Protein AF-A0A5B7T1N9-F1 (afdb_monomer_lite)

Radius of gyration: 16.82 Å; chains: 1; bounding box: 36×15×45 Å

Sequence (68 aa):
MENNLNIKATISGLQFIVDKLSSRKRPSKGDIEILEVAKAHLETLKQSQVKQTINSMPAYTHIKEAIK

Structure (mmCIF, N/CA/C/O backbone):
data_AF-A0A5B7T1N9-F1
#
_entry.id   AF-A0A5B7T1N9-F1
#
loop_
_atom_site.group_PDB
_atom_site.id
_atom_site.type_symbol
_atom_site.label_atom_id
_atom_site.label_alt_id
_atom_site.label_comp_id
_atom_site.label_asym_id
_atom_site.label_entity_id
_atom_site.label_seq_id
_atom_site.pdbx_PDB_ins_code
_atom_site.Cartn_x
_atom_site.Cartn_y
_atom_site.Cartn_z
_atom_site.occupancy
_atom_site.B_iso_or_equiv
_atom_site.auth_seq_id
_atom_site.auth_comp_id
_atom_site.auth_asym_id
_atom_site.auth_atom_id
_atom_site.pdbx_PDB_model_num
ATOM 1 N N . MET A 1 1 ? -21.277 8.100 2.825 1.00 48.62 1 MET A N 1
ATOM 2 C CA . MET A 1 1 ? -20.613 6.782 2.647 1.00 48.62 1 MET A CA 1
ATOM 3 C C . MET A 1 1 ? -19.523 6.785 1.559 1.00 48.62 1 MET A C 1
ATOM 5 O O . MET A 1 1 ? -18.874 5.763 1.376 1.00 48.62 1 MET A O 1
ATOM 9 N N . GLU A 1 2 ? -19.247 7.909 0.884 1.00 47.53 2 GLU A N 1
ATOM 10 C CA . GLU A 1 2 ? -18.353 7.961 -0.292 1.00 47.53 2 GLU A CA 1
ATOM 11 C C . GLU A 1 2 ? -16.851 7.822 0.010 1.00 47.53 2 GLU A C 1
ATOM 13 O O . GLU A 1 2 ? -16.112 7.272 -0.805 1.00 47.53 2 GLU A O 1
ATOM 18 N N . ASN A 1 3 ? -16.388 8.207 1.206 1.00 55.19 3 ASN A N 1
ATOM 19 C CA . ASN A 1 3 ? -14.962 8.115 1.555 1.00 55.19 3 ASN A CA 1
ATOM 20 C C . ASN A 1 3 ? -14.409 6.680 1.519 1.00 55.19 3 ASN A C 1
ATOM 22 O O . ASN A 1 3 ? -13.242 6.478 1.195 1.00 55.19 3 ASN A O 1
ATOM 26 N N . ASN A 1 4 ? -15.234 5.672 1.814 1.00 56.81 4 ASN A N 1
ATOM 27 C CA . ASN A 1 4 ? -14.765 4.289 1.914 1.00 56.81 4 ASN A CA 1
ATOM 28 C C . ASN A 1 4 ? -14.594 3.615 0.539 1.00 56.81 4 ASN A C 1
ATOM 30 O O . ASN A 1 4 ? -13.737 2.747 0.373 1.00 56.81 4 ASN A O 1
ATOM 34 N N . LEU A 1 5 ? -15.379 4.034 -0.462 1.00 59.75 5 LEU A N 1
ATOM 35 C CA . LEU A 1 5 ? -15.241 3.553 -1.841 1.00 59.75 5 LEU A CA 1
ATOM 36 C C . LEU A 1 5 ? -13.962 4.108 -2.485 1.00 59.75 5 LEU A C 1
ATOM 38 O O . LEU A 1 5 ? -13.199 3.351 -3.089 1.00 59.75 5 LEU A O 1
ATOM 42 N N . ASN A 1 6 ? -13.676 5.393 -2.258 1.00 73.75 6 ASN A N 1
ATOM 43 C CA . ASN A 1 6 ? -12.472 6.049 -2.771 1.00 73.75 6 ASN A CA 1
ATOM 44 C C . ASN A 1 6 ? -11.185 5.481 -2.157 1.00 73.75 6 ASN A C 1
ATOM 46 O O . ASN A 1 6 ? -10.193 5.318 -2.869 1.00 73.75 6 ASN A O 1
ATOM 50 N N . ILE A 1 7 ? -11.197 5.097 -0.874 1.00 80.06 7 ILE A N 1
ATOM 51 C CA . ILE A 1 7 ? -10.035 4.470 -0.221 1.00 80.06 7 ILE A CA 1
ATOM 52 C C . ILE A 1 7 ? -9.747 3.087 -0.821 1.00 80.06 7 ILE A C 1
ATOM 54 O O . ILE A 1 7 ? -8.600 2.802 -1.158 1.00 80.06 7 ILE A O 1
ATOM 58 N N . LYS A 1 8 ? -10.766 2.241 -1.031 1.00 83.44 8 LYS A N 1
ATOM 59 C CA . LYS A 1 8 ? -10.576 0.906 -1.634 1.00 83.44 8 LYS A CA 1
ATOM 60 C C . LYS A 1 8 ? -10.056 0.975 -3.073 1.00 83.44 8 LYS A C 1
ATOM 62 O O . LYS A 1 8 ? -9.157 0.211 -3.436 1.00 83.44 8 LYS A O 1
ATOM 67 N N . ALA A 1 9 ? -10.592 1.893 -3.879 1.00 85.38 9 ALA A N 1
ATOM 68 C CA . ALA A 1 9 ? -10.123 2.117 -5.246 1.00 85.38 9 ALA A CA 1
ATOM 69 C C . ALA A 1 9 ? -8.667 2.614 -5.264 1.00 85.38 9 ALA A C 1
ATOM 71 O O . ALA A 1 9 ? -7.837 2.071 -5.992 1.00 85.38 9 ALA A O 1
ATOM 72 N N . THR A 1 10 ? -8.334 3.570 -4.392 1.00 86.81 10 THR A N 1
ATOM 73 C CA . THR A 1 10 ? -6.967 4.094 -4.241 1.00 86.81 10 THR A CA 1
ATOM 74 C C . THR A 1 10 ? -5.982 3.011 -3.797 1.00 86.81 10 THR A C 1
ATOM 76 O O . THR A 1 10 ? -4.907 2.891 -4.382 1.00 86.81 10 THR A O 1
ATOM 79 N N . ILE A 1 11 ? -6.349 2.170 -2.820 1.00 90.38 11 ILE A N 1
ATOM 80 C CA . ILE A 1 11 ? -5.524 1.027 -2.392 1.00 90.38 11 ILE A CA 1
ATOM 81 C C . ILE A 1 11 ? -5.266 0.086 -3.571 1.00 90.38 11 ILE A C 1
ATOM 83 O O . ILE A 1 11 ? -4.127 -0.321 -3.780 1.00 90.38 11 ILE A O 1
ATOM 87 N N . SER A 1 12 ? -6.294 -0.224 -4.364 1.00 91.06 12 SER A N 1
ATOM 88 C CA . SER A 1 12 ? -6.162 -1.119 -5.522 1.00 91.06 12 SER A CA 1
ATOM 89 C C . SER A 1 12 ? -5.229 -0.538 -6.593 1.00 91.06 12 SER A C 1
ATOM 91 O O . SER A 1 12 ? -4.366 -1.248 -7.107 1.00 91.06 12 SER A O 1
ATOM 93 N N . GLY A 1 13 ? -5.345 0.762 -6.888 1.00 93.19 13 GLY A N 1
ATOM 94 C CA . GLY A 1 13 ? -4.459 1.455 -7.828 1.00 93.19 13 GLY A CA 1
ATOM 95 C C . GLY A 1 13 ? -3.002 1.497 -7.357 1.00 93.19 13 GLY A C 1
ATOM 96 O O . GLY A 1 13 ? -2.093 1.190 -8.126 1.00 93.19 13 GLY A O 1
ATOM 97 N N . LEU A 1 14 ? -2.770 1.806 -6.077 1.00 92.81 14 LEU A N 1
ATOM 98 C CA . LEU A 1 14 ? -1.427 1.793 -5.489 1.00 92.81 14 LEU A CA 1
ATOM 99 C C . LEU A 1 14 ? -0.823 0.384 -5.466 1.00 92.81 14 LEU A C 1
ATOM 101 O O . LEU A 1 14 ? 0.353 0.228 -5.784 1.00 92.81 14 LEU A O 1
ATOM 105 N N . GLN A 1 15 ? -1.618 -0.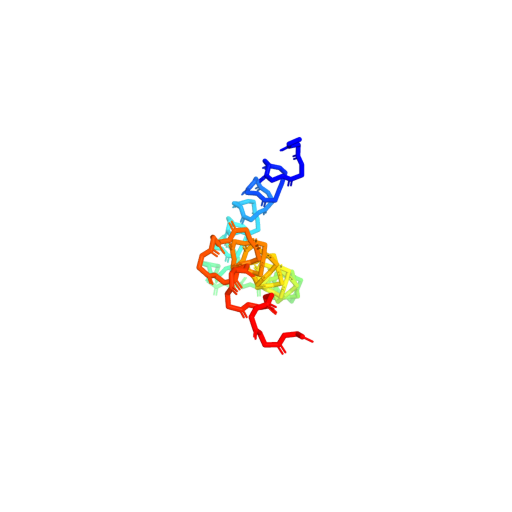644 -5.153 1.00 94.06 15 GLN A N 1
ATOM 106 C CA . GLN A 1 15 ? -1.174 -2.040 -5.176 1.00 94.06 15 GLN A CA 1
ATOM 107 C C . GLN A 1 15 ? -0.723 -2.439 -6.590 1.00 94.06 15 GLN A C 1
ATOM 109 O O . GLN A 1 15 ? 0.368 -2.977 -6.752 1.00 94.06 15 GLN A O 1
ATOM 114 N N . PHE A 1 16 ? -1.488 -2.066 -7.622 1.00 94.75 16 PHE A N 1
ATOM 115 C CA . PHE A 1 16 ? -1.105 -2.295 -9.017 1.00 94.75 16 PHE A CA 1
ATOM 116 C C . PHE A 1 16 ? 0.225 -1.622 -9.387 1.00 94.75 16 PHE A C 1
ATOM 118 O O . PHE A 1 16 ? 1.068 -2.245 -10.034 1.00 94.75 16 PHE A O 1
ATOM 125 N N . ILE A 1 17 ? 0.438 -0.367 -8.974 1.00 93.12 17 ILE A N 1
ATOM 126 C CA . ILE A 1 17 ? 1.700 0.351 -9.216 1.00 93.12 17 ILE A CA 1
ATOM 127 C C . ILE A 1 17 ? 2.862 -0.373 -8.528 1.00 93.12 17 ILE A C 1
ATOM 129 O O . ILE A 1 17 ? 3.888 -0.621 -9.162 1.00 93.12 17 ILE A O 1
ATOM 133 N N . VAL A 1 18 ? 2.689 -0.765 -7.262 1.00 94.94 18 VAL A N 1
ATOM 134 C CA . VAL A 1 18 ? 3.696 -1.516 -6.502 1.00 94.94 18 VAL A CA 1
ATOM 135 C C . VAL A 1 18 ? 4.047 -2.824 -7.208 1.00 94.94 18 VAL A C 1
ATOM 137 O O . VAL A 1 18 ? 5.231 -3.099 -7.407 1.00 94.94 18 VAL A O 1
ATOM 140 N N . ASP A 1 19 ? 3.056 -3.598 -7.644 1.00 94.56 19 ASP A N 1
ATOM 141 C CA . ASP A 1 19 ? 3.267 -4.888 -8.307 1.00 94.56 19 ASP A CA 1
ATOM 142 C C . ASP A 1 19 ? 3.960 -4.712 -9.671 1.00 94.56 19 ASP A C 1
ATOM 144 O O . ASP A 1 19 ? 4.895 -5.443 -10.026 1.00 94.56 19 ASP A O 1
ATOM 148 N N . LYS A 1 20 ? 3.554 -3.693 -10.439 1.00 94.50 20 LYS A N 1
ATOM 149 C CA . LYS A 1 20 ? 4.157 -3.373 -11.740 1.00 94.50 20 LYS A CA 1
ATOM 150 C C . LYS A 1 20 ? 5.598 -2.904 -11.628 1.00 94.50 20 LYS A C 1
ATOM 152 O O . LYS A 1 20 ? 6.409 -3.297 -12.461 1.00 94.50 20 LYS A O 1
ATOM 157 N N . LEU A 1 21 ? 5.929 -2.077 -10.641 1.00 94.69 21 LEU A N 1
ATOM 158 C CA . LEU A 1 21 ? 7.293 -1.577 -10.461 1.00 94.69 21 LEU A CA 1
ATOM 159 C C . LEU A 1 21 ? 8.199 -2.626 -9.806 1.00 94.69 21 LEU A C 1
ATOM 161 O O . LEU A 1 21 ? 9.342 -2.778 -10.227 1.00 94.69 21 LEU A O 1
ATOM 165 N N . SER A 1 22 ? 7.676 -3.423 -8.868 1.00 92.69 22 SER A N 1
ATOM 166 C CA . SER A 1 22 ? 8.433 -4.503 -8.212 1.00 92.69 22 SER A CA 1
ATOM 167 C C . SER A 1 22 ? 8.794 -5.648 -9.164 1.00 92.69 22 SER A C 1
ATOM 169 O O . SER A 1 22 ? 9.785 -6.337 -8.945 1.00 92.69 22 SER A O 1
ATOM 171 N N . SER A 1 23 ? 8.017 -5.856 -10.232 1.00 94.69 23 SER A N 1
ATOM 172 C CA . SER A 1 23 ? 8.289 -6.884 -11.249 1.00 94.69 23 SER A CA 1
ATOM 173 C C . SER A 1 23 ? 9.253 -6.431 -12.357 1.00 94.69 23 SER A C 1
ATOM 175 O O . SER A 1 23 ? 9.605 -7.228 -13.234 1.00 94.69 23 SER A O 1
ATOM 177 N N . ARG A 1 24 ? 9.721 -5.173 -12.347 1.00 93.50 24 ARG A N 1
ATOM 178 C CA . ARG A 1 24 ? 10.688 -4.688 -13.343 1.00 93.50 24 ARG A CA 1
ATOM 179 C C . ARG A 1 24 ? 12.069 -5.292 -13.095 1.00 93.50 24 ARG A C 1
ATOM 181 O O . ARG A 1 24 ? 12.645 -5.139 -12.027 1.00 93.50 24 ARG A O 1
ATOM 188 N N . LYS A 1 25 ? 12.658 -5.896 -14.134 1.00 93.31 25 LYS A N 1
ATOM 189 C CA . LYS A 1 25 ? 14.026 -6.456 -14.084 1.00 93.31 25 LYS A CA 1
ATOM 190 C C . LYS A 1 25 ? 15.125 -5.395 -13.948 1.00 93.31 25 LYS A C 1
ATOM 192 O O . LYS A 1 25 ? 16.211 -5.702 -13.473 1.00 93.31 25 LYS A O 1
ATOM 197 N N . ARG A 1 26 ? 14.871 -4.175 -14.429 1.00 93.62 26 ARG A N 1
ATOM 198 C CA . ARG A 1 26 ? 15.791 -3.028 -14.378 1.00 93.62 26 ARG A CA 1
ATOM 199 C C . ARG A 1 26 ? 14.994 -1.755 -14.081 1.00 93.62 26 ARG A C 1
ATOM 201 O O . ARG A 1 26 ? 14.671 -1.026 -15.017 1.00 93.62 26 ARG A O 1
ATOM 208 N N . PRO A 1 27 ? 14.585 -1.536 -12.823 1.00 92.75 27 PRO A N 1
ATOM 209 C CA . PRO A 1 27 ? 13.888 -0.316 -12.452 1.00 92.75 27 PRO A CA 1
ATOM 210 C C . PRO A 1 27 ? 14.838 0.878 -12.586 1.00 92.75 27 PRO A C 1
ATOM 212 O O . PRO A 1 27 ? 16.011 0.808 -12.217 1.00 92.75 27 PRO A O 1
ATOM 215 N N . SER A 1 28 ? 14.332 1.973 -13.143 1.00 95.75 28 SER A N 1
ATOM 216 C CA . SER A 1 28 ? 15.032 3.256 -13.116 1.00 95.75 28 SER A CA 1
ATOM 217 C C . SER A 1 28 ? 15.044 3.833 -11.696 1.00 95.75 28 SER A C 1
ATOM 219 O O . SER A 1 28 ? 14.270 3.412 -10.838 1.00 95.75 28 SER A O 1
ATOM 221 N N . LYS A 1 29 ? 15.878 4.849 -11.443 1.00 95.19 29 LYS A N 1
ATOM 222 C CA . LYS A 1 29 ? 15.848 5.578 -10.164 1.00 95.19 29 LYS A CA 1
ATOM 223 C C . LYS A 1 29 ? 14.447 6.135 -9.860 1.00 95.19 29 LYS A C 1
ATOM 225 O O . LYS A 1 29 ? 13.968 5.980 -8.745 1.00 95.19 29 LYS A O 1
ATOM 230 N N . GLY A 1 30 ? 13.767 6.684 -10.870 1.00 95.06 30 GLY A N 1
ATOM 231 C CA . GLY A 1 30 ? 12.392 7.170 -10.724 1.00 95.06 30 GLY A CA 1
ATOM 232 C C . GLY A 1 30 ? 11.391 6.054 -10.410 1.00 95.06 30 GLY A C 1
ATOM 233 O O . GLY A 1 30 ? 10.500 6.250 -9.593 1.00 95.06 30 GLY A O 1
ATOM 234 N N . ASP A 1 31 ? 11.559 4.858 -10.986 1.00 92.38 31 ASP A N 1
ATOM 235 C CA . ASP A 1 31 ? 10.722 3.701 -10.631 1.00 92.38 31 ASP A CA 1
ATOM 236 C C . ASP A 1 31 ? 10.895 3.310 -9.154 1.00 92.38 31 ASP A C 1
ATOM 238 O O . ASP A 1 31 ? 9.920 2.942 -8.503 1.00 92.38 31 ASP A O 1
ATOM 242 N N . ILE A 1 32 ? 12.120 3.391 -8.622 1.00 95.12 32 ILE A N 1
ATOM 243 C CA . ILE A 1 32 ? 12.408 3.094 -7.211 1.00 95.12 32 ILE A CA 1
ATOM 244 C C . ILE A 1 32 ? 11.748 4.138 -6.304 1.00 95.12 32 ILE A C 1
ATOM 246 O O . ILE A 1 32 ? 11.028 3.760 -5.385 1.00 95.12 32 ILE A O 1
ATOM 250 N N . GLU A 1 33 ? 11.913 5.428 -6.607 1.00 95.12 33 GLU A N 1
ATOM 251 C CA . GLU A 1 33 ? 11.304 6.521 -5.835 1.00 95.12 33 GLU A CA 1
ATOM 252 C C . GLU A 1 33 ? 9.770 6.407 -5.814 1.00 95.12 33 GLU A C 1
ATOM 254 O O . GLU A 1 33 ? 9.142 6.471 -4.756 1.00 95.12 33 GLU A O 1
ATOM 259 N N . ILE A 1 34 ? 9.147 6.153 -6.972 1.00 94.56 34 ILE A N 1
ATOM 260 C CA . ILE A 1 34 ? 7.694 5.953 -7.067 1.00 94.56 34 ILE A CA 1
ATOM 261 C C . ILE A 1 34 ? 7.264 4.710 -6.281 1.00 94.56 34 ILE A C 1
ATOM 263 O O . ILE A 1 34 ? 6.233 4.738 -5.609 1.00 94.56 34 ILE A O 1
ATOM 267 N N . LEU A 1 35 ? 8.035 3.620 -6.337 1.00 94.44 35 LEU A N 1
ATOM 268 C CA . LEU A 1 35 ? 7.737 2.393 -5.602 1.00 94.44 35 LEU A CA 1
ATOM 269 C C . LEU A 1 35 ? 7.769 2.614 -4.084 1.00 94.44 35 LEU A C 1
ATOM 271 O O . LEU A 1 35 ? 6.876 2.131 -3.386 1.00 94.44 35 LEU A O 1
ATOM 275 N N . GLU A 1 36 ? 8.765 3.332 -3.569 1.00 95.00 36 GLU A N 1
ATOM 276 C CA . GLU A 1 36 ? 8.872 3.661 -2.143 1.00 95.00 36 GLU A CA 1
ATOM 277 C C . GLU A 1 36 ? 7.694 4.521 -1.681 1.00 95.00 36 GLU A C 1
ATOM 279 O O . GLU A 1 36 ? 7.013 4.182 -0.709 1.00 95.00 36 GLU A O 1
ATOM 284 N N . VAL A 1 37 ? 7.383 5.576 -2.437 1.00 94.88 37 VAL A N 1
ATOM 285 C CA . VAL A 1 37 ? 6.244 6.457 -2.156 1.00 94.88 37 VAL A CA 1
ATOM 286 C C . VAL A 1 37 ? 4.922 5.685 -2.210 1.00 94.88 37 VAL A C 1
ATOM 288 O O . VAL A 1 37 ? 4.068 5.860 -1.337 1.00 94.88 37 VAL A O 1
ATOM 291 N N . ALA A 1 38 ? 4.736 4.804 -3.196 1.00 92.81 38 ALA A N 1
ATOM 292 C CA . ALA A 1 38 ? 3.522 4.003 -3.326 1.00 92.81 38 ALA A CA 1
ATOM 293 C C . ALA A 1 38 ? 3.357 3.015 -2.160 1.00 92.81 38 ALA A C 1
ATOM 295 O O . ALA A 1 38 ? 2.252 2.880 -1.630 1.00 92.81 38 ALA A O 1
ATOM 296 N N . LYS A 1 39 ? 4.444 2.370 -1.714 1.00 94.25 39 LYS A N 1
ATOM 297 C CA . LYS A 1 39 ? 4.434 1.480 -0.541 1.00 94.25 39 LYS A CA 1
ATOM 298 C C . LYS A 1 39 ? 4.055 2.229 0.737 1.00 94.25 39 LYS A C 1
ATOM 300 O O . LYS A 1 39 ? 3.175 1.764 1.459 1.00 94.25 39 LYS A O 1
ATOM 305 N N . ALA A 1 40 ? 4.652 3.397 0.981 1.00 93.50 40 ALA A N 1
ATOM 306 C CA . ALA A 1 40 ? 4.370 4.204 2.169 1.00 93.50 40 ALA A CA 1
ATOM 307 C C . ALA A 1 40 ? 2.901 4.666 2.230 1.00 93.50 40 ALA A C 1
ATOM 309 O O . ALA A 1 40 ? 2.234 4.543 3.264 1.00 93.50 40 ALA A O 1
ATOM 310 N N . HIS A 1 41 ? 2.356 5.143 1.106 1.00 92.00 41 HIS A N 1
ATOM 311 C CA . HIS A 1 41 ? 0.944 5.525 1.026 1.00 92.00 41 HIS A CA 1
ATOM 312 C C . HIS A 1 41 ? 0.006 4.330 1.216 1.00 92.00 41 HIS A C 1
ATOM 314 O O . HIS A 1 41 ? -0.997 4.439 1.923 1.00 92.00 41 HIS A O 1
ATOM 320 N N . LEU A 1 42 ? 0.332 3.179 0.625 1.00 91.88 42 LEU A N 1
ATOM 321 C CA . LEU A 1 42 ? -0.466 1.963 0.758 1.00 91.88 42 LEU A CA 1
ATOM 322 C C . LEU A 1 42 ? -0.505 1.467 2.210 1.00 91.88 42 LEU A C 1
ATOM 324 O O . LEU A 1 42 ? -1.568 1.073 2.691 1.00 91.88 42 LEU A O 1
ATOM 328 N N . GLU A 1 43 ? 0.616 1.528 2.927 1.00 91.62 43 GLU A N 1
ATOM 329 C CA . GLU A 1 43 ? 0.664 1.196 4.352 1.00 91.62 43 GLU A CA 1
ATOM 330 C C . GLU A 1 43 ? -0.189 2.162 5.183 1.00 91.62 43 GLU A C 1
ATOM 332 O O . GLU A 1 43 ? -1.031 1.725 5.969 1.00 91.62 43 GLU A O 1
ATOM 337 N N . THR A 1 44 ? -0.056 3.467 4.942 1.00 90.12 44 THR A N 1
ATOM 338 C CA . THR A 1 44 ? -0.833 4.506 5.637 1.00 90.12 44 THR A CA 1
ATOM 339 C C . THR A 1 44 ? -2.340 4.303 5.448 1.00 90.12 44 THR A C 1
ATOM 341 O O . THR A 1 44 ? -3.115 4.363 6.408 1.00 90.12 44 THR A O 1
ATOM 344 N N . LEU A 1 45 ? -2.774 4.007 4.220 1.00 87.62 45 LEU A N 1
ATOM 345 C CA . LEU A 1 45 ? -4.180 3.750 3.911 1.00 87.62 45 LEU A CA 1
ATOM 346 C C . LEU A 1 45 ? -4.688 2.463 4.568 1.00 87.62 45 LEU A C 1
AT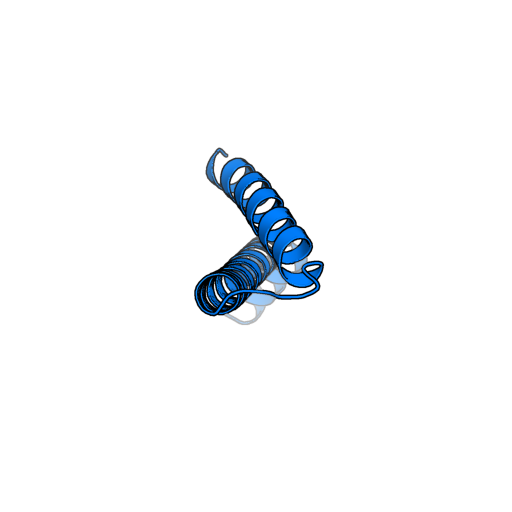OM 348 O O . LEU A 1 45 ? -5.780 2.469 5.139 1.00 87.62 45 LEU A O 1
ATOM 352 N N . LYS A 1 46 ? -3.895 1.383 4.561 1.00 85.94 46 LYS A N 1
ATOM 353 C CA . LYS A 1 46 ? -4.243 0.133 5.257 1.00 85.94 46 LYS A CA 1
ATOM 354 C C . LYS A 1 46 ? -4.379 0.355 6.763 1.00 85.94 46 LYS A C 1
ATOM 356 O O . LYS A 1 46 ? -5.367 -0.082 7.350 1.00 85.94 46 LYS A O 1
ATOM 361 N N . GLN A 1 47 ? -3.452 1.084 7.385 1.00 86.75 47 GLN A N 1
ATOM 362 C CA . GLN A 1 47 ? -3.538 1.428 8.807 1.00 86.75 47 GLN A CA 1
ATOM 363 C C . GLN A 1 47 ? -4.777 2.278 9.118 1.00 86.75 47 GLN A C 1
ATOM 365 O O . GLN A 1 47 ? -5.457 2.034 10.115 1.00 86.75 47 GLN A O 1
ATOM 37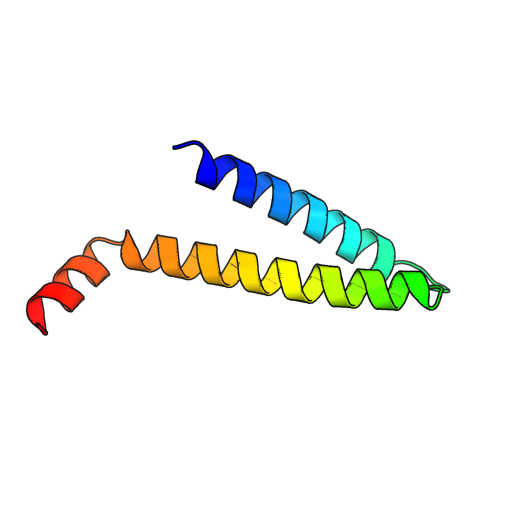0 N N . SER A 1 48 ? -5.104 3.251 8.263 1.00 83.19 48 SER A N 1
ATOM 371 C CA . SER A 1 48 ? -6.314 4.067 8.405 1.00 83.19 48 SER A CA 1
ATOM 372 C C . SER A 1 48 ? -7.585 3.213 8.331 1.00 83.19 48 SER A C 1
ATOM 374 O O . SER A 1 48 ? -8.452 3.321 9.199 1.00 83.19 48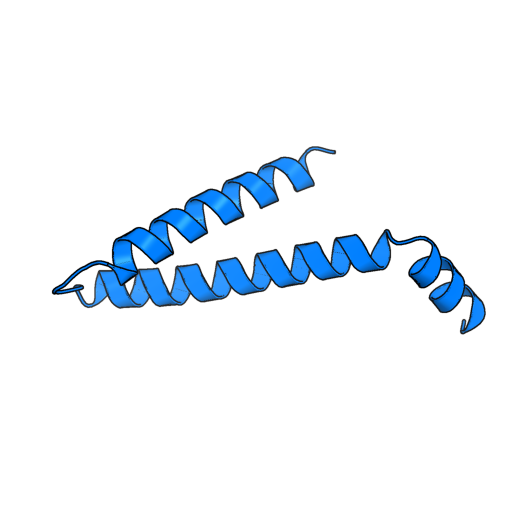 SER A O 1
ATOM 376 N N . GLN A 1 49 ? -7.663 2.287 7.369 1.00 80.75 49 GLN A N 1
ATOM 377 C CA . GLN A 1 49 ? -8.794 1.368 7.230 1.00 80.75 49 GLN A CA 1
ATOM 378 C C . GLN A 1 49 ? -8.926 0.430 8.439 1.00 80.75 49 GLN A C 1
ATOM 380 O O . GLN A 1 49 ? -10.034 0.214 8.932 1.00 80.75 49 GLN A O 1
ATOM 385 N N . VAL A 1 50 ? -7.811 -0.094 8.960 1.00 82.12 50 VAL A N 1
ATOM 386 C CA . VAL A 1 50 ? -7.801 -0.913 10.183 1.00 82.12 50 VAL A CA 1
ATOM 387 C C . VAL A 1 50 ? -8.308 -0.101 11.375 1.00 82.12 50 VAL A C 1
ATOM 389 O O . VAL A 1 50 ? -9.209 -0.556 12.073 1.00 82.12 50 VAL A O 1
ATOM 392 N N . LYS A 1 51 ? -7.813 1.128 11.574 1.00 79.69 51 LYS A N 1
ATOM 393 C CA . LYS A 1 51 ? -8.282 2.017 12.651 1.00 79.69 51 LYS A CA 1
ATOM 394 C C . LYS A 1 51 ? -9.770 2.333 12.530 1.00 79.69 51 LYS A C 1
ATOM 396 O O . LYS A 1 51 ? -10.478 2.289 13.531 1.00 79.69 51 LYS A O 1
ATOM 401 N N . GLN A 1 52 ? -10.259 2.635 11.327 1.00 77.56 52 GLN A N 1
ATOM 402 C CA . GLN A 1 52 ? -11.689 2.852 11.089 1.00 77.56 52 GLN A CA 1
ATOM 403 C C . GLN A 1 52 ? -12.506 1.605 11.431 1.00 77.56 52 GLN A C 1
ATOM 405 O O . GLN A 1 52 ? -13.508 1.713 12.131 1.00 77.56 52 GLN A O 1
ATOM 410 N N . THR A 1 53 ? -12.041 0.429 11.004 1.00 77.50 53 THR A N 1
ATOM 411 C CA . THR A 1 53 ? -12.706 -0.852 11.274 1.00 77.50 53 THR A CA 1
ATOM 412 C C . THR A 1 53 ? -12.780 -1.125 12.775 1.00 77.50 53 THR A C 1
ATOM 414 O O . THR A 1 53 ? -13.868 -1.372 13.287 1.00 77.50 53 THR A O 1
ATOM 417 N N . ILE A 1 54 ? -11.658 -0.995 13.493 1.00 76.69 54 ILE A N 1
ATOM 418 C CA . ILE A 1 54 ? -11.587 -1.165 14.952 1.00 76.69 54 ILE A CA 1
ATOM 419 C C . ILE A 1 54 ? -12.528 -0.181 15.65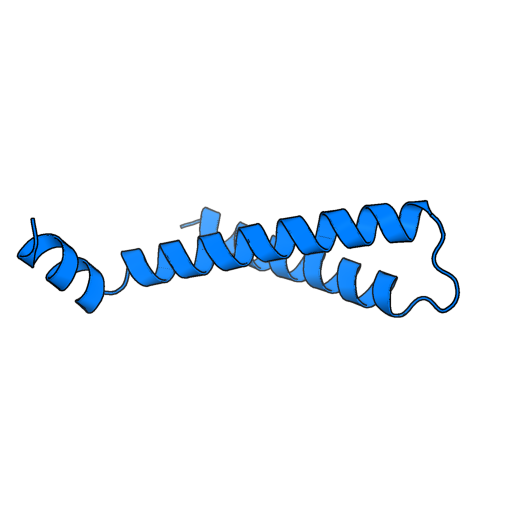6 1.00 76.69 54 ILE A C 1
ATOM 421 O O . ILE A 1 54 ? -13.325 -0.592 16.490 1.00 76.69 54 ILE A O 1
ATOM 425 N N . ASN A 1 55 ? -12.503 1.102 15.284 1.00 74.25 55 ASN A N 1
ATOM 426 C CA . ASN A 1 55 ? -13.372 2.115 15.891 1.00 74.25 55 ASN A CA 1
ATOM 427 C C . ASN A 1 55 ? -14.867 1.887 15.611 1.00 74.25 55 ASN A C 1
ATOM 429 O O . ASN A 1 55 ? -15.699 2.321 16.403 1.00 74.25 55 ASN A O 1
ATOM 433 N N . SER A 1 56 ? -15.205 1.229 14.500 1.00 72.44 56 SER A N 1
ATOM 434 C CA . SER A 1 56 ? -16.581 0.850 14.155 1.00 72.44 56 SER A CA 1
ATOM 435 C C . SER A 1 56 ? -17.021 -0.496 14.742 1.00 72.44 56 SER A C 1
ATOM 437 O O . SER A 1 56 ? -18.175 -0.886 14.576 1.00 72.44 56 SER A O 1
ATOM 439 N N . MET A 1 57 ? -16.114 -1.230 15.393 1.00 77.88 57 MET A N 1
ATOM 440 C CA . MET A 1 57 ? -1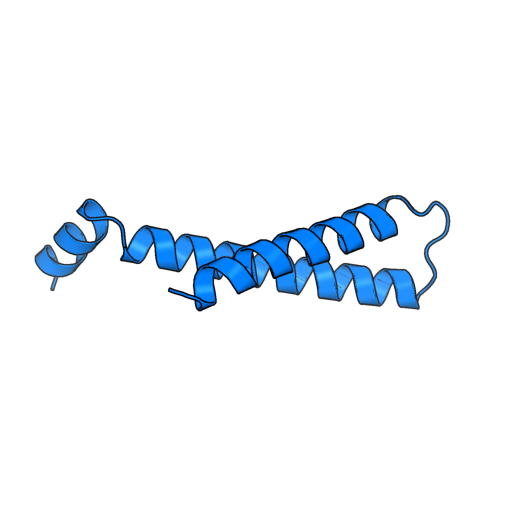6.389 -2.562 15.915 1.00 77.88 57 MET A CA 1
ATOM 441 C C . MET A 1 57 ? -17.121 -2.447 17.263 1.00 77.88 57 MET A C 1
ATOM 443 O O . MET A 1 57 ? -16.546 -1.892 18.202 1.00 77.88 57 MET A O 1
ATOM 447 N N . PRO A 1 58 ? -18.339 -3.010 17.411 1.00 75.06 58 PRO A N 1
ATOM 448 C CA . PRO A 1 58 ? -19.148 -2.835 18.619 1.00 75.06 58 PRO A CA 1
ATOM 449 C C . PRO A 1 58 ? -18.397 -3.214 19.898 1.00 75.06 58 PRO A C 1
ATOM 451 O O . PRO A 1 58 ? -18.369 -2.448 20.851 1.00 75.06 58 PRO A O 1
ATOM 454 N N . ALA A 1 59 ? -17.681 -4.342 19.900 1.00 75.25 59 ALA A N 1
ATOM 455 C CA . ALA A 1 59 ? -16.894 -4.768 21.057 1.00 75.25 59 ALA A CA 1
ATOM 456 C C . ALA A 1 59 ? -15.845 -3.723 21.489 1.00 75.25 59 ALA A C 1
ATOM 458 O O . ALA A 1 59 ? -15.696 -3.459 22.678 1.00 75.25 59 ALA A O 1
ATOM 459 N N . TYR A 1 60 ? -15.154 -3.089 20.538 1.00 71.88 60 TYR A N 1
ATOM 460 C CA . TYR A 1 60 ? -14.162 -2.058 20.842 1.00 71.88 60 TYR A CA 1
ATOM 461 C C . TYR A 1 60 ? -14.816 -0.771 21.352 1.00 71.88 60 TYR A C 1
ATOM 463 O O . TYR A 1 60 ? -14.320 -0.181 22.307 1.00 71.88 60 TYR A O 1
ATOM 471 N N . THR A 1 61 ? -15.947 -0.357 20.770 1.00 69.94 61 THR A N 1
ATOM 472 C CA . THR A 1 61 ? -16.728 0.790 21.259 1.00 69.94 61 THR A CA 1
ATOM 473 C C . THR A 1 61 ? -17.193 0.570 22.698 1.00 69.94 61 THR A C 1
ATOM 475 O O . THR A 1 61 ? -17.002 1.444 23.536 1.00 69.94 61 THR A O 1
ATOM 478 N N . HIS A 1 62 ? -17.734 -0.611 23.006 1.00 74.75 62 HIS A N 1
ATOM 479 C CA . HIS A 1 62 ? -18.204 -0.952 24.348 1.00 74.75 62 HIS A CA 1
ATOM 480 C C . HIS A 1 62 ? -17.058 -1.010 25.364 1.00 74.75 62 HIS A C 1
ATOM 482 O O . HIS A 1 62 ? -17.195 -0.472 26.458 1.00 74.75 62 HIS A O 1
ATOM 488 N N . ILE A 1 63 ? -15.915 -1.611 25.005 1.00 74.50 63 ILE A N 1
ATOM 489 C CA . ILE A 1 63 ? -14.724 -1.612 25.864 1.00 74.50 63 ILE A CA 1
ATOM 490 C C . ILE A 1 63 ? -14.262 -0.174 26.098 1.00 74.50 63 ILE A C 1
ATOM 492 O O . ILE A 1 63 ? -14.125 0.227 27.243 1.00 74.50 63 ILE A O 1
ATOM 496 N N . LYS A 1 64 ? -14.080 0.624 25.040 1.00 77.19 64 LYS A N 1
ATOM 497 C CA . LYS A 1 64 ? -13.616 2.015 25.135 1.00 77.19 64 LYS A CA 1
ATOM 498 C C . LYS A 1 64 ? -14.502 2.885 26.032 1.00 77.19 64 LYS A C 1
ATOM 500 O O . LYS A 1 64 ? -13.961 3.723 26.741 1.00 77.19 64 LYS A O 1
ATOM 505 N N . GLU A 1 65 ? -15.820 2.703 25.995 1.00 76.25 65 GLU A N 1
ATOM 506 C CA . GLU A 1 65 ? -16.753 3.418 26.876 1.00 76.25 65 GLU A CA 1
ATOM 507 C C . GLU A 1 65 ? -16.711 2.896 28.322 1.00 76.25 65 GLU A C 1
ATOM 509 O O . GLU A 1 65 ? -16.890 3.677 29.245 1.00 76.25 65 GLU A O 1
ATOM 514 N N . ALA A 1 66 ? -16.425 1.608 28.546 1.00 75.81 66 ALA A N 1
ATOM 515 C CA . ALA A 1 66 ? -16.349 1.017 29.888 1.00 75.81 66 ALA A CA 1
ATOM 516 C C . ALA A 1 66 ? -15.075 1.381 30.680 1.00 75.81 66 ALA A C 1
ATOM 518 O O . ALA A 1 66 ? -15.068 1.264 31.902 1.00 75.81 66 ALA A O 1
ATOM 519 N N . ILE A 1 67 ? -13.995 1.786 30.000 1.00 81.44 67 ILE A N 1
ATOM 520 C CA . ILE A 1 67 ? -12.729 2.260 30.609 1.00 81.44 67 ILE A CA 1
ATOM 521 C C . ILE A 1 67 ? -12.599 3.794 30.627 1.00 81.44 67 ILE A C 1
ATOM 523 O O . ILE A 1 67 ? -11.508 4.312 30.874 1.00 81.44 67 ILE A O 1
ATOM 527 N N . LYS A 1 68 ? -13.682 4.519 30.343 1.00 56.34 68 LYS A N 1
ATOM 528 C CA . LYS A 1 68 ? -13.741 5.984 30.342 1.00 56.34 68 LYS A CA 1
ATOM 529 C C . LYS A 1 68 ? -14.402 6.502 31.614 1.00 56.34 68 LYS A C 1
ATOM 531 O O . LYS A 1 68 ? -13.973 7.585 32.066 1.00 56.34 68 LYS A O 1
#

Organism: NCBI:txid938155

Foldseek 3Di:
DPVVVVLVVLLVVLVVLLVVLVPDPDHDPVSVVSNVVSVVVNVVSVVVVVVVVLCPDPVNVVVVVVVD

Secondary structure (DSSP, 8-state):
-HHHHHHHHHHHHHHHHHHHHHT-SS--HHHHHHHHHHHHHHHHHHHHHHHHHHHT-HHHHHHHHHT-

pLDDT: mean 83.98, std 12.22, range [47.53, 95.75]